Protein AF-A0A7W1PWS2-F1 (afdb_monomer_lite)

Structure (mmCIF, N/CA/C/O backbone):
data_AF-A0A7W1PWS2-F1
#
_entry.id   AF-A0A7W1PWS2-F1
#
loop_
_atom_site.group_PDB
_atom_site.id
_atom_site.type_symbol
_atom_site.label_atom_id
_atom_site.label_alt_id
_atom_site.label_comp_id
_atom_site.label_asym_id
_atom_site.label_entity_id
_atom_site.label_seq_id
_atom_site.pdbx_PDB_ins_code
_atom_site.Cartn_x
_atom_site.Cartn_y
_atom_site.Cartn_z
_atom_site.occupancy
_atom_site.B_iso_or_equiv
_atom_site.auth_seq_id
_atom_site.auth_comp_id
_atom_site.auth_asym_id
_atom_site.auth_atom_id
_atom_site.pdbx_PDB_model_num
ATOM 1 N N . MET A 1 1 ? -25.817 13.083 37.142 1.00 49.91 1 MET A N 1
ATOM 2 C CA . MET A 1 1 ? -26.073 12.363 35.866 1.00 49.91 1 MET A CA 1
ATOM 3 C C . MET A 1 1 ? -25.510 13.058 34.608 1.00 49.91 1 MET A C 1
ATOM 5 O O . MET A 1 1 ? -25.962 12.768 33.509 1.00 49.91 1 MET A O 1
ATOM 9 N N . ARG A 1 2 ? -24.521 13.967 34.715 1.00 50.44 2 ARG A N 1
ATOM 10 C CA . ARG A 1 2 ? -23.992 14.736 33.562 1.00 50.44 2 ARG A CA 1
ATOM 11 C C . ARG A 1 2 ? -22.696 14.144 32.973 1.00 50.44 2 ARG A C 1
ATOM 13 O O . ARG A 1 2 ? -22.389 14.391 31.817 1.00 50.44 2 ARG A O 1
ATOM 20 N N . GLN A 1 3 ? -21.985 13.317 33.748 1.00 52.00 3 GLN A N 1
ATOM 21 C CA . GLN A 1 3 ? -20.701 12.703 33.374 1.00 52.00 3 GLN A CA 1
ATOM 22 C C . GLN A 1 3 ? -20.833 11.416 32.536 1.00 52.00 3 GLN A C 1
ATOM 24 O O . GLN A 1 3 ? -19.982 11.142 31.698 1.00 52.00 3 GLN A O 1
ATOM 29 N N . THR A 1 4 ? -21.927 10.659 32.679 1.00 55.12 4 THR A N 1
ATOM 30 C CA . THR A 1 4 ? -22.151 9.403 31.935 1.00 55.12 4 THR A CA 1
ATOM 31 C C . THR A 1 4 ? -22.387 9.612 30.436 1.00 55.12 4 THR A C 1
ATOM 33 O O . THR A 1 4 ? -22.097 8.722 29.644 1.00 55.12 4 THR A O 1
ATOM 36 N N . ARG A 1 5 ? -22.856 10.798 30.018 1.00 56.34 5 ARG A N 1
ATOM 37 C CA . ARG A 1 5 ? -23.104 11.118 28.600 1.00 56.34 5 ARG A CA 1
ATOM 38 C C . ARG A 1 5 ? -21.821 11.408 27.809 1.00 56.34 5 ARG A C 1
ATOM 40 O O . ARG A 1 5 ? -21.756 11.078 26.633 1.00 56.34 5 ARG A O 1
ATOM 47 N N . LEU A 1 6 ? -20.798 11.977 28.454 1.00 57.00 6 LEU A N 1
ATOM 48 C CA . LEU A 1 6 ? -19.488 12.231 27.836 1.00 57.00 6 LEU A CA 1
ATOM 49 C C . LEU A 1 6 ? -18.680 10.939 27.654 1.00 57.00 6 LEU A C 1
ATOM 51 O O . LEU A 1 6 ? -18.051 10.754 26.615 1.00 57.00 6 LEU A O 1
ATOM 55 N N . ALA A 1 7 ? -18.752 10.022 28.622 1.00 60.22 7 ALA A N 1
ATOM 56 C CA . ALA A 1 7 ? -18.070 8.730 28.543 1.00 60.22 7 ALA A CA 1
ATOM 57 C C . ALA A 1 7 ? -18.587 7.862 27.378 1.00 60.22 7 ALA A C 1
ATOM 59 O O . ALA A 1 7 ? -17.802 7.218 26.687 1.00 60.22 7 ALA A O 1
ATOM 60 N N . LEU A 1 8 ? -19.898 7.892 27.113 1.00 58.97 8 LEU A N 1
ATOM 61 C CA . LEU A 1 8 ? -20.514 7.120 26.030 1.00 58.97 8 LEU A CA 1
ATOM 62 C C . LEU A 1 8 ? -20.128 7.644 24.633 1.00 58.97 8 LEU A C 1
ATOM 64 O O . LEU A 1 8 ? -19.909 6.856 23.718 1.00 58.97 8 LEU A O 1
ATOM 68 N N . ALA A 1 9 ? -19.989 8.965 24.475 1.00 60.06 9 ALA A N 1
ATOM 69 C CA . ALA A 1 9 ? -19.535 9.577 23.224 1.00 60.06 9 ALA A CA 1
ATOM 70 C C . ALA A 1 9 ? -18.048 9.294 22.940 1.00 60.06 9 ALA A C 1
ATOM 72 O O . ALA A 1 9 ? -17.673 9.056 21.794 1.00 60.06 9 ALA A O 1
ATOM 73 N N . ALA A 1 10 ? -17.210 9.255 23.982 1.00 59.88 10 ALA A N 1
ATOM 74 C CA . ALA A 1 10 ? -15.796 8.905 23.853 1.00 59.88 10 ALA A CA 1
ATOM 75 C C . ALA A 1 10 ? -15.593 7.439 23.418 1.00 59.88 10 ALA A C 1
ATOM 77 O O . ALA A 1 10 ? -14.740 7.161 22.580 1.00 59.88 10 ALA A O 1
ATOM 78 N N . LEU A 1 11 ? -16.420 6.511 23.915 1.00 58.72 11 LEU A N 1
ATOM 79 C CA . LEU A 1 11 ? -16.391 5.095 23.520 1.00 58.72 11 LEU A CA 1
ATOM 80 C C . LEU A 1 11 ? -16.750 4.873 22.039 1.00 58.72 11 LEU A C 1
ATOM 82 O O . LEU A 1 11 ? -16.153 4.016 21.389 1.00 58.72 11 LEU A O 1
ATOM 86 N N . LEU A 1 12 ? -17.666 5.671 21.480 1.00 58.12 12 LEU A N 1
ATOM 87 C CA . LEU A 1 12 ? -18.038 5.586 20.061 1.00 58.12 12 LEU A CA 1
ATOM 88 C C . LEU A 1 12 ? -16.923 6.079 19.125 1.00 58.12 12 LEU A C 1
ATOM 90 O O . LEU A 1 12 ? -16.740 5.514 18.050 1.00 58.12 12 LEU A O 1
ATOM 94 N N . PHE A 1 13 ? -16.133 7.073 19.539 1.00 56.72 13 PHE A N 1
ATOM 95 C CA . PHE A 1 13 ? -14.987 7.547 18.753 1.00 56.72 13 PHE A CA 1
ATOM 96 C C . PHE A 1 13 ? -13.827 6.543 18.716 1.00 56.72 13 PHE A C 1
ATOM 98 O O . PHE A 1 13 ? -13.132 6.454 17.707 1.00 56.72 13 PHE A O 1
ATOM 105 N N . VAL A 1 14 ? -13.636 5.753 19.776 1.00 59.28 14 VAL A N 1
ATOM 106 C CA . VAL A 1 14 ? -12.576 4.731 19.831 1.00 59.28 14 VAL A CA 1
ATOM 107 C C . VAL A 1 14 ? -12.905 3.527 18.941 1.00 59.28 14 VAL A C 1
ATOM 109 O O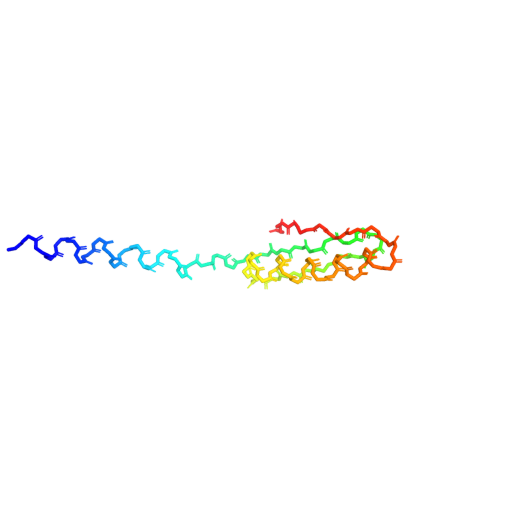 . VAL A 1 14 ? -12.002 2.940 18.358 1.00 59.28 14 VAL A O 1
ATOM 112 N N . ALA A 1 15 ? -14.179 3.176 18.754 1.00 54.88 15 ALA A N 1
ATOM 113 C CA . ALA A 1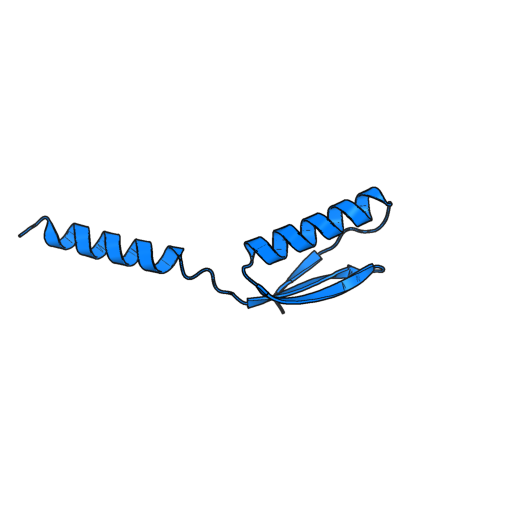 15 ? -14.554 2.048 17.895 1.00 54.88 15 ALA A CA 1
ATOM 114 C C . ALA A 1 15 ? -14.286 2.305 16.394 1.00 54.88 15 ALA A C 1
ATOM 116 O O . ALA A 1 15 ? -13.984 1.372 15.652 1.00 54.88 15 ALA A O 1
ATOM 117 N N . VAL A 1 16 ? -14.342 3.565 15.949 1.00 56.19 16 VAL A N 1
ATOM 118 C CA . VAL A 1 16 ? -14.171 3.947 14.532 1.00 56.19 16 VAL A CA 1
ATOM 119 C C . VAL A 1 16 ? -12.694 4.029 14.117 1.00 56.19 16 VAL A C 1
ATOM 121 O O . VAL A 1 16 ? -12.367 3.893 12.940 1.00 56.19 16 VAL A O 1
ATOM 124 N N . THR A 1 17 ? -11.763 4.202 15.060 1.00 56.44 17 THR A N 1
ATOM 125 C CA . THR A 1 17 ? -10.329 4.309 14.733 1.00 56.44 17 THR A CA 1
ATOM 126 C C . THR A 1 17 ? -9.656 2.954 14.494 1.00 56.44 17 THR A C 1
ATOM 128 O O . THR A 1 17 ? -8.617 2.899 13.834 1.00 56.44 17 THR A O 1
ATOM 131 N N . PHE A 1 18 ? -10.260 1.848 14.950 1.00 55.56 18 PHE A N 1
ATOM 132 C CA . PHE A 1 18 ? -9.742 0.491 14.725 1.00 55.56 18 PHE A CA 1
ATOM 133 C C . PHE A 1 18 ? -10.388 -0.242 13.547 1.00 55.56 18 PHE A C 1
ATOM 135 O O . PHE A 1 18 ? -9.825 -1.235 13.078 1.00 55.56 18 PHE A O 1
ATOM 142 N N . THR A 1 19 ? -11.476 0.281 12.972 1.00 56.91 19 THR A N 1
ATOM 143 C CA . THR A 1 19 ? -11.949 -0.128 11.641 1.00 56.91 19 THR A CA 1
ATOM 144 C C . THR A 1 19 ? -11.062 0.502 10.569 1.00 56.91 19 THR A C 1
ATOM 146 O O . THR A 1 19 ? -11.494 1.299 9.741 1.00 56.91 19 THR A O 1
ATOM 149 N N . SER A 1 20 ? -9.771 0.169 10.585 1.00 59.09 20 SER A N 1
ATOM 150 C CA . SER A 1 20 ? -8.951 0.296 9.387 1.00 59.09 20 SER A CA 1
ATOM 151 C C . SER A 1 20 ? -9.551 -0.660 8.362 1.00 59.09 20 SER A C 1
ATOM 153 O O . SER A 1 20 ? -9.301 -1.859 8.447 1.00 59.09 20 SER A O 1
ATOM 155 N N . CYS A 1 21 ? -10.396 -0.150 7.461 1.00 66.25 21 CYS A N 1
ATOM 156 C CA . CYS A 1 21 ? -11.006 -0.927 6.389 1.00 66.25 21 CYS A CA 1
ATOM 157 C C . CYS A 1 21 ? -9.894 -1.588 5.573 1.00 66.25 21 CYS A C 1
ATOM 159 O O . CYS A 1 21 ? -9.237 -0.939 4.749 1.00 66.25 21 CYS A O 1
ATOM 161 N N . LYS A 1 22 ? -9.650 -2.867 5.864 1.00 77.56 22 LYS A N 1
ATOM 162 C CA . LYS A 1 22 ? -8.903 -3.745 4.982 1.00 77.56 22 LYS A CA 1
ATOM 163 C C . LYS A 1 22 ? -9.634 -3.763 3.649 1.00 77.56 22 LYS A C 1
ATOM 165 O O . LYS A 1 22 ? -10.861 -3.701 3.604 1.00 77.56 22 LYS A O 1
ATOM 170 N N . GLY A 1 23 ? -8.870 -3.725 2.579 1.00 84.06 23 GLY A N 1
ATOM 171 C CA . GLY A 1 23 ? -9.414 -3.738 1.238 1.00 84.06 23 GLY A CA 1
ATOM 172 C C . GLY A 1 23 ? -8.389 -4.300 0.287 1.00 84.06 23 GLY A C 1
ATOM 173 O O . GLY A 1 23 ? -7.240 -4.540 0.664 1.00 84.06 23 GLY A O 1
ATOM 174 N N . ASP A 1 24 ? -8.828 -4.496 -0.938 1.00 89.69 24 ASP A N 1
ATOM 175 C CA . ASP A 1 24 ? -7.968 -4.950 -2.006 1.00 89.69 24 ASP A CA 1
ATOM 176 C C . ASP A 1 24 ? -7.216 -3.749 -2.581 1.00 89.69 24 ASP A C 1
ATOM 178 O O . ASP A 1 24 ? -7.782 -2.696 -2.890 1.00 89.69 24 ASP A O 1
ATOM 182 N N . TYR A 1 25 ? -5.901 -3.881 -2.660 1.00 89.94 25 TYR A N 1
ATOM 183 C CA . TYR A 1 25 ? -5.026 -2.902 -3.283 1.00 89.94 25 TYR A CA 1
ATOM 184 C C . TYR A 1 25 ? -4.163 -3.612 -4.312 1.00 89.94 25 TYR A C 1
ATOM 186 O O . TYR A 1 25 ? -3.811 -4.771 -4.136 1.00 89.94 25 TYR A O 1
ATOM 194 N N . THR A 1 26 ? -3.786 -2.911 -5.365 1.00 91.56 26 THR A N 1
ATOM 195 C CA . THR A 1 26 ? -2.858 -3.410 -6.374 1.00 91.56 26 THR A CA 1
ATOM 196 C C . THR A 1 26 ? -1.732 -2.396 -6.496 1.00 91.56 26 THR A C 1
ATOM 198 O O . THR A 1 26 ? -1.971 -1.214 -6.747 1.00 91.56 26 THR A O 1
ATOM 201 N N . CYS A 1 27 ? -0.499 -2.835 -6.269 1.00 89.56 27 CYS A N 1
ATOM 202 C CA . CYS A 1 27 ? 0.689 -2.025 -6.500 1.00 89.56 27 CYS A CA 1
ATOM 203 C C . CYS A 1 27 ? 1.171 -2.270 -7.928 1.00 89.56 27 CYS A C 1
ATOM 205 O O . CYS A 1 27 ? 1.595 -3.373 -8.255 1.00 89.56 27 CYS A O 1
ATOM 207 N N . ASP A 1 28 ? 1.062 -1.257 -8.776 1.00 88.31 28 ASP A N 1
ATOM 208 C CA . ASP A 1 28 ? 1.337 -1.341 -10.205 1.00 88.31 28 ASP A CA 1
ATOM 209 C C . ASP A 1 28 ? 2.672 -0.649 -10.507 1.00 88.31 28 ASP A C 1
ATOM 211 O O . ASP A 1 28 ? 2.766 0.577 -10.433 1.00 88.31 28 ASP A O 1
ATOM 215 N N . CYS A 1 29 ? 3.712 -1.427 -10.806 1.00 84.31 29 CYS A N 1
ATOM 216 C CA . CYS A 1 29 ? 5.074 -0.949 -11.075 1.00 84.31 29 CYS A CA 1
ATOM 217 C C . CYS A 1 29 ? 5.373 -0.824 -12.578 1.00 84.31 29 CYS A C 1
ATOM 219 O O . CYS A 1 29 ? 6.529 -0.883 -12.995 1.00 84.31 29 CYS A O 1
ATOM 221 N N . GLY A 1 30 ? 4.338 -0.682 -13.416 1.00 76.88 30 GLY A N 1
ATOM 222 C CA . GLY A 1 30 ? 4.484 -0.565 -14.867 1.00 76.88 30 GLY A CA 1
ATOM 223 C C . GLY A 1 30 ? 5.235 -1.762 -15.460 1.00 76.88 30 GL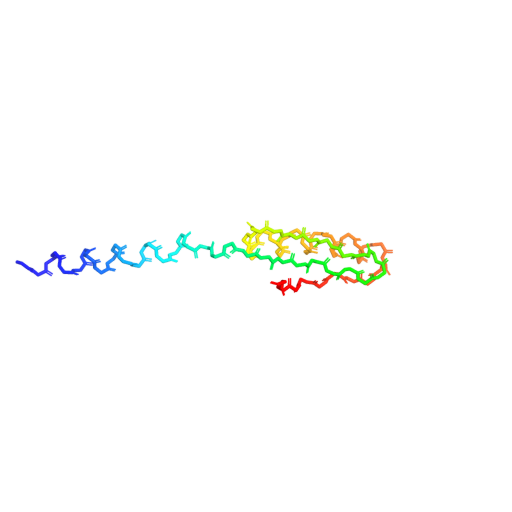Y A C 1
ATOM 224 O O . GLY A 1 30 ? 4.723 -2.879 -15.456 1.00 76.88 30 GLY A O 1
ATOM 225 N N . ALA A 1 31 ? 6.459 -1.531 -15.946 1.00 65.31 31 ALA A N 1
ATOM 226 C CA . ALA A 1 31 ? 7.321 -2.572 -16.518 1.00 65.31 31 ALA A CA 1
ATOM 227 C C . ALA A 1 31 ? 7.778 -3.630 -15.493 1.00 65.31 31 ALA A C 1
ATOM 229 O O . ALA A 1 31 ? 8.060 -4.762 -15.879 1.00 65.31 31 ALA A O 1
ATOM 230 N N . GLY A 1 32 ? 7.788 -3.292 -14.198 1.00 69.31 32 GLY A N 1
ATOM 231 C CA . GLY A 1 32 ? 8.127 -4.212 -13.106 1.00 69.31 32 GLY A CA 1
ATOM 232 C C . GLY A 1 32 ? 7.002 -5.177 -12.710 1.00 69.31 32 GLY A C 1
ATOM 233 O O . GLY A 1 32 ? 7.208 -6.039 -11.859 1.00 69.31 32 GLY A O 1
ATOM 234 N N . GLY A 1 33 ? 5.816 -5.047 -13.317 1.00 77.69 33 GLY A N 1
ATOM 235 C CA . GLY A 1 33 ? 4.642 -5.866 -13.017 1.00 77.69 33 GLY A CA 1
ATOM 236 C C . GLY A 1 33 ? 3.740 -5.289 -11.923 1.00 77.69 33 GLY A C 1
ATOM 237 O O . GLY A 1 33 ? 3.985 -4.216 -11.370 1.00 77.69 33 GLY A O 1
ATOM 238 N N . SER A 1 34 ? 2.659 -6.010 -11.629 1.00 84.31 34 SER A N 1
ATOM 239 C CA . SER A 1 34 ? 1.625 -5.604 -1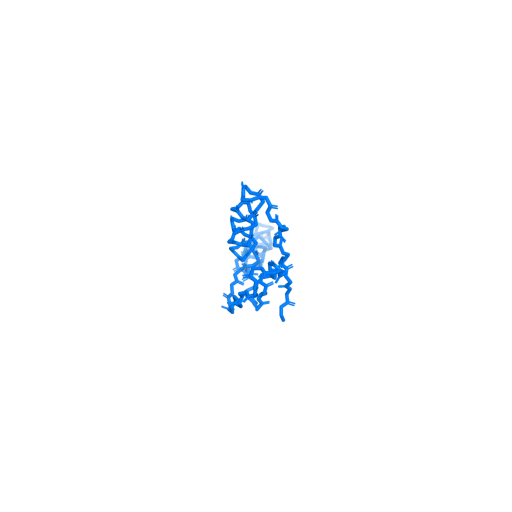0.672 1.00 84.31 34 SER A CA 1
ATOM 240 C C . SER A 1 34 ? 1.520 -6.641 -9.548 1.00 84.31 34 SER A C 1
ATOM 242 O O . SER A 1 34 ? 1.553 -7.841 -9.810 1.00 84.31 34 SER A O 1
ATOM 244 N N . THR A 1 35 ? 1.398 -6.194 -8.296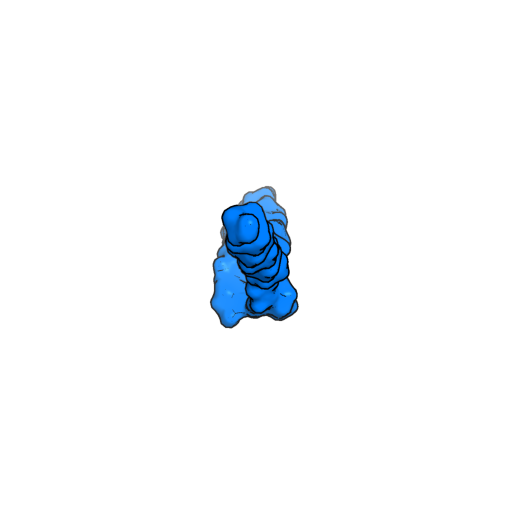 1.00 86.19 35 THR A N 1
ATOM 245 C CA . THR A 1 35 ? 1.227 -7.069 -7.122 1.00 86.19 35 THR A CA 1
ATOM 246 C C . THR A 1 35 ? -0.104 -6.798 -6.439 1.00 86.19 35 THR A C 1
ATOM 248 O O . THR A 1 35 ? -0.358 -5.676 -5.997 1.00 86.19 35 THR A O 1
ATOM 251 N N . ASP A 1 36 ? -0.929 -7.834 -6.305 1.00 89.44 36 ASP A N 1
ATOM 252 C CA . ASP A 1 36 ? -2.207 -7.768 -5.601 1.00 89.44 36 ASP A CA 1
ATOM 253 C C . ASP A 1 36 ? -2.045 -7.985 -4.091 1.00 89.44 36 ASP A C 1
ATOM 255 O O . ASP A 1 36 ? -1.400 -8.923 -3.622 1.00 89.44 36 ASP A O 1
ATOM 259 N N . MET A 1 37 ? -2.678 -7.110 -3.321 1.00 87.50 37 MET A N 1
ATOM 260 C CA . MET A 1 37 ? -2.629 -7.023 -1.865 1.00 87.50 37 MET A CA 1
ATOM 261 C C . MET A 1 37 ? -4.061 -7.081 -1.325 1.00 87.50 37 MET A C 1
ATOM 263 O O . MET A 1 37 ? -4.704 -6.054 -1.099 1.00 87.50 37 MET A O 1
ATOM 267 N N . LYS A 1 38 ? -4.573 -8.301 -1.138 1.00 88.50 38 LYS A N 1
ATOM 268 C CA . LYS A 1 38 ? -5.945 -8.555 -0.668 1.00 88.50 38 LYS A CA 1
ATOM 269 C C . LYS A 1 38 ? -6.078 -8.474 0.842 1.00 88.50 38 LYS A C 1
ATOM 271 O O . LYS A 1 38 ? -5.272 -9.069 1.555 1.00 88.50 38 LYS A O 1
ATOM 276 N N . ASP A 1 39 ? -7.112 -7.798 1.332 1.00 87.56 39 ASP A N 1
ATOM 277 C CA . ASP A 1 39 ? -7.337 -7.592 2.772 1.00 87.56 39 ASP A CA 1
ATOM 278 C C . ASP A 1 39 ? -6.193 -6.842 3.487 1.00 87.56 39 ASP A C 1
ATOM 280 O O . ASP A 1 39 ? -5.951 -6.999 4.694 1.00 87.56 39 ASP A O 1
ATOM 284 N N . TRP A 1 40 ? -5.484 -5.977 2.762 1.00 87.62 40 TRP A N 1
ATOM 285 C CA . TRP A 1 40 ? -4.441 -5.145 3.355 1.00 87.62 40 TRP A CA 1
ATOM 286 C C . TRP A 1 40 ? -5.040 -3.865 3.911 1.00 87.62 40 TRP A C 1
ATOM 288 O O . TRP A 1 40 ? -6.020 -3.326 3.395 1.00 87.62 40 TRP A O 1
ATOM 298 N N . LYS A 1 41 ? -4.446 -3.324 4.976 1.00 86.50 41 LYS A N 1
ATOM 299 C CA . LYS A 1 41 ? -4.769 -1.948 5.354 1.00 86.50 41 LYS A CA 1
ATOM 300 C C . LYS A 1 41 ? -4.130 -1.025 4.330 1.00 86.50 41 LYS A C 1
ATOM 302 O O . LYS A 1 41 ? -2.997 -1.247 3.915 1.00 86.50 41 LYS A O 1
ATOM 307 N N . LYS A 1 42 ? -4.809 0.078 4.009 1.00 84.31 42 LYS A N 1
ATOM 308 C CA . LYS A 1 42 ? -4.277 1.109 3.104 1.00 84.31 42 LYS A CA 1
ATOM 309 C C . LYS A 1 42 ? -2.855 1.542 3.471 1.00 84.31 42 LYS A C 1
ATOM 311 O O . LYS A 1 42 ? -2.047 1.780 2.584 1.00 84.31 42 LYS A O 1
ATOM 316 N N . LYS A 1 43 ? -2.569 1.665 4.775 1.00 85.31 43 LYS A N 1
ATOM 317 C CA . LYS A 1 43 ? -1.244 2.042 5.275 1.00 85.31 43 LYS A CA 1
ATOM 318 C C . LYS A 1 43 ? -0.199 0.985 4.916 1.00 85.31 43 LYS A C 1
ATOM 320 O O . LYS A 1 43 ? 0.782 1.339 4.284 1.00 85.31 43 LYS A O 1
ATOM 325 N N . ASP A 1 44 ? -0.452 -0.278 5.249 1.00 87.19 44 ASP A N 1
ATOM 326 C CA . ASP A 1 44 ? 0.477 -1.387 5.000 1.00 87.19 44 ASP A CA 1
ATOM 327 C C . ASP A 1 44 ? 0.695 -1.607 3.491 1.00 87.19 44 ASP A C 1
ATOM 329 O O . ASP A 1 44 ? 1.823 -1.802 3.035 1.00 87.19 44 ASP A O 1
ATOM 333 N N . ALA A 1 45 ? -0.384 -1.504 2.703 1.00 87.44 45 ALA A N 1
ATOM 334 C CA . ALA A 1 45 ? -0.331 -1.617 1.247 1.00 87.44 45 ALA A CA 1
ATOM 335 C C . ALA A 1 45 ? 0.480 -0.469 0.631 1.00 87.44 45 ALA A C 1
ATOM 337 O O . ALA A 1 45 ? 1.324 -0.689 -0.237 1.00 87.44 45 ALA A O 1
ATOM 338 N N . LYS A 1 46 ? 0.273 0.763 1.120 1.00 88.50 46 LYS A N 1
ATOM 339 C CA . LYS A 1 46 ? 1.064 1.918 0.694 1.00 88.50 46 LYS A CA 1
ATOM 340 C C . LYS A 1 46 ? 2.527 1.750 1.066 1.00 88.50 46 LYS A C 1
ATOM 342 O O . LYS A 1 46 ? 3.351 1.953 0.195 1.00 88.50 46 LYS A O 1
ATOM 347 N N . GLU A 1 47 ? 2.838 1.372 2.300 1.00 90.62 47 GLU A N 1
ATOM 348 C CA . GLU A 1 47 ? 4.216 1.224 2.780 1.00 90.62 47 GLU A CA 1
ATOM 349 C C . GLU A 1 47 ? 4.988 0.180 1.958 1.00 90.62 47 GLU A C 1
ATOM 351 O O . GLU A 1 47 ? 6.108 0.436 1.523 1.00 90.62 47 GLU A O 1
ATOM 356 N N . SER A 1 48 ? 4.342 -0.944 1.633 1.00 87.50 48 SER A N 1
ATOM 357 C CA . SER A 1 48 ? 4.929 -1.989 0.784 1.00 87.50 48 SER A CA 1
ATOM 358 C C . SER A 1 48 ? 5.129 -1.533 -0.662 1.00 87.50 48 SER A C 1
ATOM 360 O O . SER A 1 48 ? 6.173 -1.794 -1.257 1.00 87.50 48 SER A O 1
ATOM 362 N N . CYS A 1 49 ? 4.151 -0.820 -1.228 1.00 88.62 49 CYS A N 1
ATOM 363 C CA . CYS A 1 49 ? 4.252 -0.297 -2.589 1.00 88.62 49 CYS A CA 1
ATOM 364 C C . CYS A 1 49 ? 5.287 0.835 -2.704 1.00 88.62 49 CYS A C 1
ATOM 366 O O . CYS A 1 49 ? 6.016 0.906 -3.688 1.00 88.62 49 CYS A O 1
ATOM 368 N N . ASP A 1 50 ? 5.399 1.687 -1.681 1.00 90.06 50 ASP A N 1
ATOM 369 C CA . ASP A 1 50 ? 6.432 2.722 -1.582 1.00 90.06 50 ASP A CA 1
ATOM 370 C C . ASP A 1 50 ? 7.822 2.083 -1.463 1.00 90.06 50 ASP A C 1
ATOM 372 O O . ASP A 1 50 ? 8.749 2.520 -2.136 1.00 90.06 50 ASP A O 1
ATOM 376 N N . ALA A 1 51 ? 7.984 1.022 -0.667 1.00 88.06 51 ALA A N 1
ATOM 377 C CA . ALA A 1 51 ? 9.258 0.309 -0.554 1.00 88.06 51 ALA A C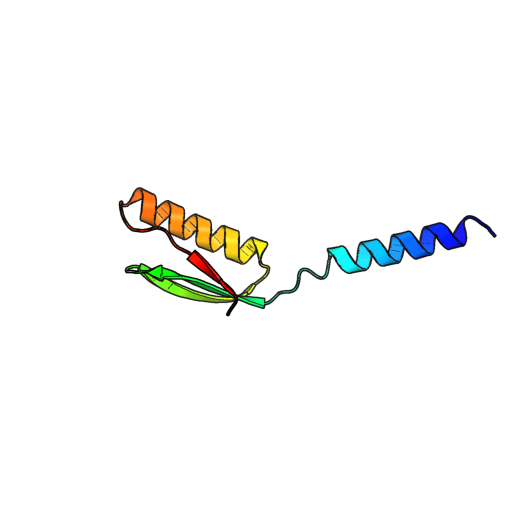A 1
ATOM 378 C C . ALA A 1 51 ? 9.701 -0.293 -1.899 1.00 88.06 51 ALA A C 1
ATOM 380 O O . ALA A 1 51 ? 10.844 -0.093 -2.316 1.00 88.06 51 ALA A O 1
ATOM 381 N N . ALA A 1 52 ? 8.783 -0.955 -2.612 1.00 84.50 52 ALA A N 1
ATOM 382 C CA . ALA A 1 52 ? 9.038 -1.472 -3.957 1.00 84.50 52 ALA A CA 1
ATOM 383 C C . ALA A 1 52 ? 9.357 -0.341 -4.949 1.00 84.50 52 ALA A C 1
ATOM 385 O O . ALA A 1 52 ? 10.331 -0.426 -5.694 1.00 84.50 52 ALA A O 1
ATOM 386 N N . SER A 1 53 ? 8.598 0.759 -4.903 1.00 85.19 53 SER A N 1
ATOM 387 C CA . SER A 1 53 ? 8.837 1.936 -5.742 1.00 85.19 53 SER A CA 1
ATOM 388 C C . SER A 1 53 ? 10.206 2.558 -5.487 1.00 85.19 53 SER A C 1
ATOM 390 O O . SER A 1 53 ? 10.893 2.919 -6.434 1.00 85.19 53 SER A O 1
ATOM 392 N N . ASN A 1 54 ? 10.618 2.697 -4.225 1.00 86.06 54 ASN A N 1
ATOM 393 C CA . ASN A 1 54 ? 11.921 3.257 -3.871 1.00 86.06 54 ASN A CA 1
ATOM 394 C C . ASN A 1 54 ? 13.065 2.350 -4.334 1.00 86.06 54 ASN A C 1
ATOM 396 O O . ASN A 1 54 ? 14.094 2.861 -4.771 1.00 86.06 54 ASN A O 1
ATOM 400 N N . MET A 1 55 ? 12.877 1.025 -4.299 1.00 82.25 55 MET A N 1
ATOM 401 C CA . MET A 1 55 ? 13.819 0.096 -4.923 1.00 82.25 55 MET A CA 1
ATOM 402 C C . MET A 1 55 ? 13.895 0.318 -6.435 1.00 82.25 55 MET A C 1
ATOM 404 O O . MET A 1 55 ? 14.983 0.602 -6.924 1.00 82.25 55 MET A O 1
ATOM 408 N N . LEU A 1 56 ? 12.780 0.267 -7.174 1.00 78.75 56 LEU A N 1
ATOM 409 C CA . LEU A 1 56 ? 12.806 0.451 -8.635 1.00 78.75 56 LEU A CA 1
ATOM 410 C C . LEU A 1 56 ? 13.402 1.803 -9.051 1.00 78.75 56 LEU A C 1
ATOM 412 O O . LEU A 1 56 ? 14.241 1.853 -9.947 1.00 78.75 56 LEU A O 1
ATOM 416 N N . VAL A 1 57 ? 13.049 2.886 -8.354 1.00 82.12 57 VAL A N 1
ATOM 417 C CA . VAL A 1 57 ? 13.616 4.218 -8.613 1.00 82.12 57 VAL A CA 1
ATOM 418 C C . VAL A 1 57 ? 15.122 4.246 -8.339 1.00 82.12 57 VAL A C 1
ATOM 420 O O . VAL A 1 57 ? 15.867 4.854 -9.106 1.00 82.12 57 VAL A O 1
ATOM 423 N N . ALA A 1 58 ? 15.604 3.558 -7.298 1.00 81.31 58 ALA A N 1
ATOM 424 C CA . ALA A 1 58 ? 17.039 3.433 -7.035 1.00 81.31 58 ALA A CA 1
ATOM 425 C C . ALA A 1 58 ? 17.780 2.645 -8.132 1.00 81.31 58 ALA A C 1
ATOM 427 O O . ALA A 1 58 ? 18.963 2.889 -8.363 1.00 81.31 58 ALA A O 1
ATOM 428 N N . PHE A 1 59 ? 17.083 1.750 -8.839 1.00 80.19 59 PHE A N 1
ATOM 429 C CA . PHE A 1 59 ? 17.593 1.043 -10.018 1.00 80.19 59 PHE A CA 1
ATOM 430 C C . PHE A 1 59 ? 17.395 1.815 -11.338 1.00 80.19 59 PHE A C 1
ATOM 432 O O . PHE A 1 59 ? 17.781 1.322 -12.395 1.00 80.19 59 PHE A O 1
ATOM 439 N N . GLY A 1 60 ? 16.861 3.042 -11.290 1.00 72.75 60 GLY A N 1
ATOM 440 C CA . GLY A 1 60 ? 16.644 3.891 -12.465 1.00 72.75 60 GLY A CA 1
ATOM 441 C C . GLY A 1 60 ? 15.381 3.559 -13.266 1.00 72.75 60 GLY A C 1
ATOM 442 O O . GLY A 1 60 ? 15.213 4.075 -14.370 1.00 72.75 60 GLY A O 1
ATOM 443 N N . GLU A 1 61 ? 14.493 2.723 -12.724 1.00 75.81 61 GLU A N 1
ATOM 444 C CA . GLU A 1 61 ? 13.208 2.382 -13.333 1.00 75.81 61 GLU A CA 1
ATOM 445 C C . GLU A 1 61 ? 12.064 3.287 -12.848 1.00 75.81 61 GLU A C 1
ATOM 447 O O . GLU A 1 61 ? 12.181 4.048 -11.883 1.00 75.81 61 GLU A O 1
ATOM 452 N N . ALA A 1 62 ? 10.927 3.217 -13.546 1.00 72.81 62 ALA A N 1
ATOM 453 C CA . ALA A 1 62 ? 9.719 3.937 -13.162 1.00 72.81 62 ALA A CA 1
ATOM 454 C C . ALA A 1 62 ? 9.190 3.440 -11.802 1.00 72.81 62 ALA A C 1
ATOM 456 O O . ALA A 1 62 ? 9.155 2.241 -11.534 1.00 72.81 62 ALA A O 1
ATOM 457 N N . GLY A 1 63 ? 8.764 4.371 -10.943 1.00 78.25 63 GLY A N 1
ATOM 458 C CA . GLY A 1 63 ? 8.190 4.049 -9.634 1.00 78.25 63 GLY A CA 1
ATOM 459 C C . GLY A 1 63 ? 6.843 3.318 -9.711 1.00 78.25 63 GLY A C 1
ATOM 460 O O . GLY A 1 63 ? 6.195 3.263 -10.757 1.00 78.25 63 GLY A O 1
ATOM 461 N N . CYS A 1 64 ? 6.393 2.788 -8.574 1.00 85.12 64 CYS A N 1
ATOM 462 C CA . CYS A 1 64 ? 5.142 2.042 -8.458 1.00 85.12 64 CYS A CA 1
ATOM 463 C C . CYS A 1 64 ? 3.973 2.920 -8.003 1.00 85.12 64 CYS A C 1
ATOM 465 O O . CYS A 1 64 ? 4.126 3.841 -7.199 1.00 85.12 64 CYS A O 1
ATOM 467 N N . THR A 1 65 ? 2.769 2.591 -8.470 1.00 87.56 65 THR A N 1
ATOM 468 C CA . THR A 1 65 ? 1.529 3.283 -8.104 1.00 87.56 65 THR A CA 1
ATOM 469 C C . THR A 1 65 ? 0.592 2.347 -7.351 1.00 87.56 65 THR A C 1
ATOM 471 O O . THR A 1 65 ? 0.188 1.310 -7.871 1.00 87.56 65 THR A O 1
ATOM 474 N N . LEU A 1 66 ? 0.179 2.735 -6.142 1.00 87.50 66 LEU A N 1
ATOM 475 C CA . LEU A 1 66 ? -0.848 2.010 -5.395 1.00 87.50 66 LEU A CA 1
ATOM 476 C C . LEU A 1 66 ? -2.244 2.372 -5.920 1.00 87.50 66 LEU A C 1
ATOM 478 O O . LEU A 1 66 ? -2.694 3.511 -5.775 1.00 87.50 66 LEU A O 1
ATOM 482 N N . LYS A 1 67 ? -2.955 1.388 -6.461 1.00 86.31 67 LYS A N 1
ATOM 483 C CA . LYS A 1 67 ? -4.377 1.466 -6.809 1.00 86.31 67 LYS A CA 1
ATOM 484 C C . LYS A 1 67 ? -5.191 0.678 -5.787 1.00 86.31 67 LYS A C 1
ATOM 486 O O . LYS A 1 67 ? -4.701 -0.271 -5.184 1.00 86.31 67 LYS A O 1
ATOM 491 N N . LYS A 1 68 ? -6.434 1.092 -5.562 1.00 81.00 68 LYS A N 1
ATOM 492 C CA . LYS A 1 68 ? -7.409 0.265 -4.849 1.00 81.00 68 LYS A CA 1
ATOM 493 C C . LYS A 1 68 ? -8.077 -0.633 -5.894 1.00 81.00 68 LYS A C 1
ATOM 495 O O . LYS A 1 68 ? -8.536 -0.084 -6.896 1.00 81.00 68 LYS A O 1
ATOM 500 N N . SER A 1 69 ? -8.036 -1.947 -5.680 1.00 69.25 69 SER A N 1
ATOM 501 C CA . SER A 1 69 ? -8.723 -2.940 -6.519 1.00 69.25 69 SER A CA 1
ATOM 502 C C . SER A 1 69 ? -10.203 -3.002 -6.154 1.00 69.25 69 SER A C 1
ATOM 504 O O . SER A 1 69 ? -10.525 -2.772 -4.962 1.00 69.25 69 SER A O 1
#

pLDDT: mean 75.57, std 13.42, range [49.91, 91.56]

Sequence (69 aa):
MRQTRLALAALLFVAVTFTSCKGDYTCDCGAGGSTDMKDWKKKDAKESCDAASNMLVAFGEAGCTLKKS

Foldseek 3Di:
DPVVVVVVVVVVVVVVVPPLPFAWKWKQQDVVGIDIDHRHRPVRQVVVQQVQQVVQVVVVGHGIDIDTD

Secondary structure (DSSP, 8-state):
--SHHHHHHHHHHHHHHH---EEEEEEE-GGG-EEEEEEEEHHHHHHHHHHHHHHHHHTTSPPPEEEE-

Radius of gyration: 18.78 Å; chains: 1; bounding box: 44×23×52 Å